Protein AF-A0AAW9IA15-F1 (afdb_monomer_lite)

Sequence (128 aa):
VAPALSWMAGSTYNRGWTEVQRIVPAILILLPLAAWLGRKVDLLPFSEESSTGLGLHVRNTRMYVAIIAVLLASSAAANVGSVGFIGLLAPHAARMLVGARQRQSMVIAALLGGILLAGADWIGRVVM

Foldseek 3Di:
DVVVVDLQVWDPPPDDVVLVVVCVVLCVPLVVVLLVLLVLVLLLVDDPVVSVVVVHPNVVSVVSNVVSVCSNVCSCCVSGNDDDPLVPVLLVVLCVVPNSSRSSSVVSSVVSSVVVVVVVNVCVVVVD

Secondary structure (DSSP, 8-state):
-HHHHHHHH---TT--HHHHHHHHHHHHHHHHHHHHHHHHHTTTTS-HHHHHHTT--HHHHHHHHHHHHHHHHHHHHHHH----SHHHHHHHHHHHHH-S-HHHHHHHHHHHHHHHHHHHHHHHHHH-

Organism: Clostridium perfringens (NCBI:txid1502)

Radius of gyration: 17.22 Å; chains: 1; bounding box: 48×28×47 Å

Structure (mmCIF, N/CA/C/O backbone):
data_AF-A0AAW9IA15-F1
#
_entry.id   AF-A0AAW9IA15-F1
#
loop_
_atom_site.group_PDB
_atom_site.id
_atom_site.type_symbol
_atom_site.label_atom_id
_atom_site.label_alt_id
_atom_site.label_comp_id
_atom_site.label_asym_id
_atom_site.label_entity_id
_atom_site.label_seq_id
_atom_site.pdbx_PDB_ins_code
_atom_site.Cartn_x
_atom_site.Cartn_y
_atom_site.Cartn_z
_atom_site.occupancy
_atom_site.B_iso_or_equiv
_atom_site.auth_seq_id
_atom_site.auth_comp_id
_atom_site.auth_asym_id
_atom_site.auth_atom_id
_atom_site.pdbx_PDB_model_num
ATOM 1 N N . VAL A 1 1 ? 30.956 1.663 -5.006 1.00 54.25 1 VAL A N 1
ATOM 2 C CA . VAL A 1 1 ? 30.195 2.836 -4.500 1.00 54.25 1 VAL A CA 1
ATOM 3 C C . VAL A 1 1 ? 28.979 3.165 -5.371 1.00 54.25 1 VAL A C 1
ATOM 5 O O . VAL A 1 1 ? 27.901 3.322 -4.818 1.00 54.25 1 VAL A O 1
ATOM 8 N N . ALA A 1 2 ? 29.092 3.158 -6.707 1.00 61.47 2 ALA A N 1
ATOM 9 C CA . ALA A 1 2 ? 27.963 3.375 -7.630 1.00 61.47 2 ALA A CA 1
ATOM 10 C C . ALA A 1 2 ? 26.668 2.552 -7.370 1.00 61.47 2 ALA A C 1
ATOM 12 O O . ALA A 1 2 ? 25.598 3.155 -7.413 1.00 61.47 2 ALA A O 1
ATOM 13 N N . PRO A 1 3 ? 26.704 1.239 -7.037 1.00 64.69 3 PRO A N 1
ATOM 14 C CA . PRO A 1 3 ? 25.469 0.465 -6.836 1.00 64.69 3 PRO A CA 1
ATOM 15 C C . PRO A 1 3 ? 24.719 0.804 -5.536 1.00 64.69 3 PRO A C 1
ATOM 17 O O . PRO A 1 3 ? 23.515 0.593 -5.446 1.00 64.69 3 PRO A O 1
ATOM 20 N N . ALA A 1 4 ? 25.408 1.341 -4.524 1.00 63.81 4 ALA A N 1
ATOM 21 C CA . ALA A 1 4 ? 24.765 1.761 -3.278 1.00 63.81 4 ALA A CA 1
ATOM 22 C C . ALA A 1 4 ? 23.995 3.077 -3.468 1.00 63.81 4 ALA A C 1
ATOM 24 O O . ALA A 1 4 ? 22.885 3.227 -2.965 1.00 63.81 4 ALA A O 1
ATOM 25 N N . LEU A 1 5 ? 24.556 4.004 -4.253 1.00 66.25 5 LEU A N 1
ATOM 26 C CA . LEU A 1 5 ? 23.911 5.276 -4.581 1.00 66.25 5 LEU A CA 1
ATOM 27 C C . LEU A 1 5 ? 22.674 5.080 -5.468 1.00 66.25 5 LEU A C 1
ATOM 29 O O . LEU A 1 5 ? 21.666 5.743 -5.245 1.00 66.25 5 LEU A O 1
ATOM 33 N N . SER A 1 6 ? 22.706 4.139 -6.419 1.00 65.38 6 SER A N 1
ATOM 34 C CA . SER A 1 6 ? 21.531 3.821 -7.242 1.00 65.38 6 SER A CA 1
ATOM 35 C C . SER A 1 6 ? 20.424 3.103 -6.461 1.00 65.38 6 SER A C 1
ATOM 37 O O . SER A 1 6 ? 19.248 3.304 -6.755 1.00 65.38 6 SER A O 1
ATOM 39 N N . TRP A 1 7 ? 20.769 2.316 -5.437 1.00 67.38 7 TRP A N 1
ATOM 40 C CA . TRP A 1 7 ? 19.781 1.725 -4.529 1.00 67.38 7 TRP A CA 1
ATOM 41 C C . TRP A 1 7 ? 19.129 2.777 -3.619 1.00 67.38 7 TRP A C 1
ATOM 43 O O . TRP A 1 7 ? 17.911 2.771 -3.443 1.00 67.38 7 TRP A O 1
ATOM 53 N N . MET A 1 8 ? 19.917 3.727 -3.101 1.00 62.06 8 MET A N 1
ATOM 54 C CA . MET A 1 8 ? 19.409 4.855 -2.308 1.00 62.06 8 MET A CA 1
ATOM 55 C C . MET A 1 8 ? 18.555 5.830 -3.124 1.00 62.06 8 MET A C 1
ATOM 57 O O . MET A 1 8 ? 17.594 6.377 -2.598 1.00 62.06 8 MET A O 1
ATOM 61 N N . ALA A 1 9 ? 18.877 6.039 -4.403 1.00 62.81 9 ALA A N 1
ATOM 62 C CA . ALA A 1 9 ? 18.050 6.849 -5.295 1.00 62.81 9 ALA A CA 1
ATOM 63 C C . ALA A 1 9 ? 16.675 6.209 -5.566 1.00 62.81 9 ALA A C 1
ATOM 65 O O . ALA A 1 9 ? 15.733 6.914 -5.918 1.00 62.81 9 ALA A O 1
ATOM 66 N N . GLY A 1 10 ? 16.549 4.891 -5.358 1.00 59.72 10 GLY A N 1
ATOM 67 C CA . GLY A 1 10 ? 15.370 4.123 -5.731 1.00 59.72 10 GLY A CA 1
ATOM 68 C C . GLY A 1 10 ? 15.329 3.921 -7.243 1.00 59.72 10 GLY A C 1
ATOM 69 O O . GLY A 1 10 ? 15.480 4.849 -8.031 1.00 59.72 10 GLY A O 1
ATOM 70 N N . SER A 1 11 ? 15.159 2.679 -7.675 1.00 64.12 11 SER A N 1
ATOM 71 C CA . SER A 1 11 ? 15.166 2.362 -9.099 1.00 64.12 11 SER A CA 1
ATOM 72 C C . SER A 1 11 ? 14.330 1.128 -9.357 1.00 64.12 11 SER A C 1
ATOM 74 O O . SER A 1 11 ? 14.484 0.118 -8.677 1.00 64.12 11 SER A O 1
ATOM 76 N N . THR A 1 12 ? 13.450 1.182 -10.349 1.00 64.00 12 THR A N 1
ATOM 77 C CA . THR A 1 12 ? 12.745 0.005 -10.882 1.00 64.00 12 THR A CA 1
ATOM 78 C C . THR A 1 12 ? 13.536 -0.653 -12.020 1.00 64.00 12 THR A C 1
ATOM 80 O O . THR A 1 12 ? 13.075 -1.610 -12.646 1.00 64.00 12 THR A O 1
ATOM 83 N N . TYR A 1 13 ? 14.728 -0.132 -12.318 1.00 52.62 13 TYR A N 1
ATOM 84 C CA . TYR A 1 13 ? 15.593 -0.591 -13.393 1.00 52.62 13 TYR A CA 1
ATOM 85 C C . TYR A 1 13 ? 16.120 -1.995 -13.064 1.00 52.62 13 TYR A C 1
ATOM 87 O O . TYR A 1 13 ? 16.607 -2.245 -11.962 1.00 52.62 13 TYR A O 1
ATOM 95 N N . ASN A 1 14 ? 15.996 -2.923 -14.017 1.00 56.50 14 ASN A N 1
ATOM 96 C CA . ASN A 1 14 ? 16.359 -4.340 -13.881 1.00 56.50 14 ASN A CA 1
ATOM 97 C C . ASN A 1 14 ? 15.487 -5.191 -12.925 1.00 56.50 14 ASN A C 1
ATOM 99 O O . ASN A 1 14 ? 15.945 -6.194 -12.378 1.00 56.50 14 ASN A O 1
ATOM 103 N N . ARG A 1 15 ? 14.212 -4.831 -12.727 1.00 65.00 15 ARG A N 1
ATOM 104 C CA . ARG A 1 15 ? 13.246 -5.679 -12.005 1.00 65.00 15 ARG A CA 1
ATOM 105 C C . ARG A 1 15 ? 12.547 -6.640 -12.960 1.00 65.00 15 ARG A C 1
ATOM 107 O O . ARG A 1 15 ? 11.736 -6.221 -13.779 1.00 65.00 15 ARG A O 1
ATOM 114 N N . GLY A 1 16 ? 12.870 -7.925 -12.848 1.00 70.75 16 GLY A N 1
ATOM 115 C CA . GLY A 1 16 ? 12.217 -9.001 -13.596 1.00 70.75 16 GLY A CA 1
ATOM 116 C C . GLY A 1 16 ? 11.090 -9.690 -12.818 1.00 70.75 16 GLY A C 1
ATOM 117 O O . GLY A 1 16 ? 10.781 -9.350 -11.675 1.00 70.75 16 GLY A O 1
ATOM 118 N N . TRP A 1 17 ? 10.526 -10.734 -13.425 1.00 74.81 17 TRP A N 1
ATOM 119 C CA . TRP A 1 17 ? 9.470 -11.573 -12.842 1.00 74.81 17 TRP A CA 1
ATOM 120 C C . TRP A 1 17 ? 9.860 -12.241 -11.513 1.00 74.81 17 TRP A C 1
ATOM 122 O O . TRP A 1 17 ? 8.992 -12.506 -10.684 1.00 74.81 17 TRP A O 1
ATOM 132 N N . THR A 1 18 ? 11.153 -12.454 -11.265 1.00 76.81 18 THR A N 1
ATOM 133 C CA . THR A 1 18 ? 11.664 -13.044 -10.019 1.00 76.81 18 THR A CA 1
ATOM 134 C C . THR A 1 18 ? 11.390 -12.169 -8.793 1.00 76.81 18 THR A C 1
ATOM 136 O O . THR A 1 18 ? 11.025 -12.688 -7.741 1.00 76.81 18 THR A O 1
ATOM 139 N N . GLU A 1 19 ? 11.508 -10.842 -8.909 1.00 74.38 19 GLU A N 1
ATOM 140 C CA . GLU A 1 19 ? 11.214 -9.941 -7.782 1.00 74.38 19 GLU A CA 1
ATOM 141 C C . GLU A 1 19 ? 9.704 -9.844 -7.5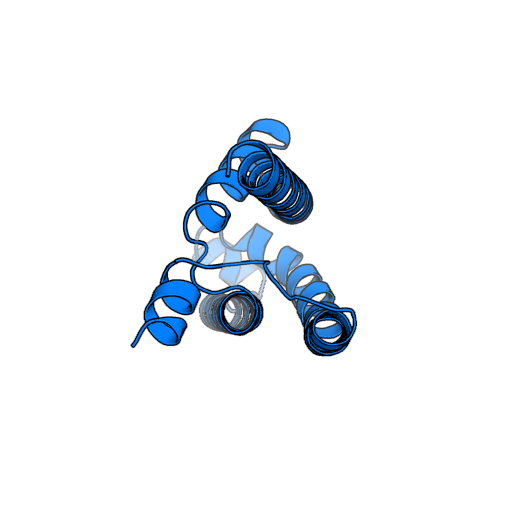32 1.00 74.38 19 GLU A C 1
ATOM 143 O O . GLU A 1 19 ? 9.259 -9.802 -6.386 1.00 74.38 19 GLU A O 1
ATOM 148 N N . VAL A 1 20 ? 8.893 -9.927 -8.595 1.00 78.75 20 VAL A N 1
ATOM 149 C CA . VAL A 1 20 ? 7.431 -10.034 -8.469 1.00 78.75 20 VAL A CA 1
ATOM 150 C C . VAL A 1 20 ? 7.064 -11.294 -7.684 1.00 78.75 20 VAL A C 1
ATOM 152 O O . VAL A 1 20 ? 6.316 -11.211 -6.715 1.00 78.75 20 VAL A O 1
ATOM 155 N N . GLN A 1 21 ? 7.645 -12.446 -8.027 1.00 81.00 21 GLN A N 1
ATOM 156 C CA . GLN A 1 21 ? 7.398 -13.706 -7.317 1.00 81.00 21 GLN A CA 1
ATOM 157 C C . GLN A 1 21 ? 7.801 -13.661 -5.835 1.00 81.00 21 GLN A C 1
ATOM 159 O O . GLN A 1 21 ? 7.168 -14.332 -5.025 1.00 81.00 21 GLN A O 1
ATOM 164 N N . ARG A 1 22 ? 8.805 -12.859 -5.456 1.00 80.88 22 ARG A N 1
ATOM 165 C CA . ARG A 1 22 ? 9.200 -12.672 -4.048 1.00 80.88 22 ARG A CA 1
ATOM 166 C C . ARG A 1 22 ? 8.219 -11.803 -3.265 1.00 80.88 22 ARG A C 1
ATOM 168 O O . ARG A 1 22 ? 7.953 -12.084 -2.100 1.00 80.88 22 ARG A O 1
ATOM 175 N N . ILE A 1 23 ? 7.674 -10.761 -3.892 1.00 82.12 23 ILE A N 1
ATOM 176 C CA . ILE A 1 23 ? 6.757 -9.814 -3.240 1.00 82.12 23 ILE A CA 1
ATOM 177 C C . ILE A 1 23 ? 5.323 -10.357 -3.182 1.00 82.12 23 ILE A C 1
ATOM 179 O O . ILE A 1 23 ? 4.618 -10.123 -2.199 1.00 82.12 23 ILE A O 1
ATOM 183 N N . VAL A 1 24 ? 4.885 -11.094 -4.208 1.00 85.31 24 VAL A N 1
ATOM 184 C CA . VAL A 1 24 ? 3.524 -11.646 -4.313 1.00 85.31 24 VAL A CA 1
ATOM 185 C C . VAL A 1 24 ? 3.063 -12.363 -3.040 1.00 85.31 24 VAL A C 1
ATOM 187 O O . VAL A 1 24 ? 2.016 -11.968 -2.534 1.00 85.31 24 VAL A O 1
ATOM 190 N N . PRO A 1 25 ? 3.785 -13.345 -2.462 1.00 85.69 25 PRO A N 1
ATOM 191 C CA . PRO A 1 25 ? 3.312 -14.040 -1.266 1.00 85.69 25 PRO A CA 1
ATOM 192 C C . PRO A 1 25 ? 3.177 -13.104 -0.060 1.00 85.69 25 PRO A C 1
ATOM 194 O O . PRO A 1 25 ? 2.212 -13.220 0.694 1.00 85.69 25 PRO A O 1
ATOM 197 N N . ALA A 1 26 ? 4.082 -12.131 0.094 1.00 83.50 26 ALA A N 1
ATOM 198 C CA . ALA A 1 26 ? 3.979 -11.128 1.149 1.00 83.50 26 ALA A CA 1
ATOM 199 C C . ALA A 1 26 ? 2.709 -10.282 0.973 1.00 83.50 26 ALA A C 1
ATOM 201 O O . ALA A 1 26 ? 1.922 -10.156 1.910 1.00 83.50 26 ALA A O 1
ATOM 202 N N . ILE A 1 27 ? 2.454 -9.771 -0.236 1.00 84.00 27 ILE A N 1
ATOM 203 C CA . ILE A 1 27 ? 1.236 -9.012 -0.554 1.00 84.00 27 ILE A CA 1
ATOM 204 C C . ILE A 1 27 ? -0.018 -9.858 -0.309 1.00 84.00 27 ILE A C 1
ATOM 206 O O . ILE A 1 27 ? -0.961 -9.379 0.318 1.00 84.00 27 ILE A O 1
ATOM 210 N N . LEU A 1 28 ? -0.024 -11.114 -0.758 1.00 86.50 28 LEU A N 1
ATOM 211 C CA . LEU A 1 28 ? -1.177 -12.015 -0.690 1.00 86.50 28 LEU A CA 1
ATOM 212 C C . LEU A 1 28 ? -1.562 -12.361 0.756 1.00 86.50 28 LEU A C 1
ATOM 214 O O . LEU A 1 28 ? -2.733 -12.594 1.029 1.00 86.50 28 LEU A O 1
ATOM 218 N N . ILE A 1 29 ? -0.608 -12.328 1.693 1.00 86.06 29 ILE A N 1
ATOM 219 C CA . ILE A 1 29 ? -0.852 -12.546 3.127 1.00 86.06 29 ILE A CA 1
ATOM 220 C C . ILE A 1 29 ? -1.168 -11.227 3.849 1.00 86.06 29 ILE A C 1
ATOM 222 O O . ILE A 1 29 ? -2.129 -11.144 4.617 1.00 86.06 29 ILE A O 1
ATOM 226 N N . LEU A 1 30 ? -0.378 -10.177 3.611 1.00 83.19 30 LEU A N 1
ATOM 227 C CA . LEU A 1 30 ? -0.461 -8.919 4.359 1.00 83.19 30 LEU A CA 1
ATOM 228 C C . LEU A 1 30 ? -1.672 -8.060 3.958 1.00 83.19 30 LEU A C 1
ATOM 230 O O . LEU A 1 30 ? -2.255 -7.415 4.830 1.00 83.19 30 LEU A O 1
ATOM 234 N N . LEU A 1 31 ? -2.095 -8.059 2.685 1.00 82.81 31 LEU A N 1
ATOM 235 C CA . LEU A 1 31 ? -3.287 -7.315 2.244 1.00 82.81 31 LEU A CA 1
ATOM 236 C C . LEU A 1 31 ? -4.587 -7.791 2.903 1.00 82.81 31 LEU A C 1
ATOM 238 O O . LEU A 1 31 ? -5.302 -6.941 3.441 1.00 82.81 31 LEU A O 1
ATOM 242 N N . PRO A 1 32 ? -4.945 -9.091 2.890 1.00 84.56 32 PRO A N 1
ATOM 243 C CA . PRO A 1 32 ? -6.172 -9.538 3.541 1.00 84.56 32 PRO A CA 1
ATOM 244 C C . PRO A 1 32 ? -6.117 -9.327 5.056 1.00 84.56 32 PRO A C 1
ATOM 246 O O . PRO A 1 32 ? -7.129 -8.949 5.648 1.00 84.56 32 PRO A O 1
ATOM 249 N N . LEU A 1 33 ? -4.940 -9.468 5.676 1.00 82.44 33 LEU A N 1
ATOM 250 C CA . LEU A 1 33 ? -4.752 -9.167 7.095 1.00 82.44 33 LEU A CA 1
ATOM 251 C C . LEU A 1 33 ? -5.002 -7.676 7.398 1.00 82.44 33 LEU A C 1
ATOM 253 O O . LEU A 1 33 ? -5.724 -7.344 8.340 1.00 82.44 33 LEU A O 1
ATOM 257 N N . ALA A 1 34 ? -4.479 -6.773 6.560 1.00 79.69 34 ALA A N 1
ATOM 258 C CA . ALA A 1 34 ? -4.741 -5.338 6.650 1.00 79.69 34 ALA A CA 1
ATOM 259 C C . ALA A 1 34 ? -6.227 -5.008 6.415 1.00 79.69 34 ALA A C 1
ATOM 261 O O . ALA A 1 34 ? -6.810 -4.207 7.146 1.00 79.69 34 ALA A O 1
ATOM 262 N N . ALA A 1 35 ? -6.870 -5.652 5.436 1.00 79.62 35 ALA A N 1
ATOM 263 C CA . ALA A 1 35 ? -8.288 -5.463 5.138 1.00 79.62 35 ALA A CA 1
ATOM 264 C C . ALA A 1 35 ? -9.197 -5.941 6.283 1.00 79.62 35 ALA A C 1
ATOM 266 O O . ALA A 1 35 ? -10.210 -5.296 6.568 1.00 79.62 35 ALA A O 1
ATOM 267 N N . TRP A 1 36 ? -8.828 -7.032 6.964 1.00 79.00 36 TRP A N 1
ATOM 268 C CA . TRP A 1 36 ? -9.523 -7.521 8.156 1.00 79.00 36 TRP A CA 1
ATOM 269 C C . TRP A 1 36 ? -9.391 -6.545 9.331 1.00 79.00 36 TRP A C 1
ATOM 271 O O . TRP A 1 36 ? -10.379 -6.252 10.010 1.00 79.00 36 TRP A O 1
ATOM 281 N N . LEU A 1 37 ? -8.201 -5.964 9.524 1.00 73.75 37 LEU A N 1
ATOM 282 C CA . LEU A 1 37 ? -7.975 -4.920 10.525 1.00 73.75 37 LEU A CA 1
ATOM 283 C C . LEU A 1 37 ? -8.674 -3.598 10.187 1.00 73.75 37 LEU A C 1
ATOM 285 O O . LEU A 1 37 ? -9.016 -2.863 11.110 1.00 73.75 37 LEU A O 1
ATOM 289 N N . GLY A 1 38 ? -8.959 -3.318 8.912 1.00 70.25 38 GLY A N 1
ATOM 290 C CA . GLY A 1 38 ? -9.626 -2.089 8.467 1.00 70.25 38 GLY A CA 1
ATOM 291 C C . GLY A 1 38 ? -10.923 -1.779 9.224 1.00 70.25 38 GLY A C 1
ATOM 292 O O . GLY A 1 38 ? -11.159 -0.630 9.579 1.00 70.25 38 GLY A O 1
ATOM 293 N N . ARG A 1 39 ? -11.702 -2.809 9.589 1.00 68.38 39 ARG A N 1
ATOM 294 C CA . ARG A 1 39 ? -12.944 -2.658 10.372 1.00 68.38 39 ARG A CA 1
ATOM 295 C C . ARG A 1 39 ? -12.698 -2.168 11.803 1.00 68.38 39 ARG A C 1
ATOM 297 O O . ARG A 1 39 ? -13.533 -1.477 12.369 1.00 68.38 39 ARG A O 1
ATOM 304 N N . LYS A 1 40 ? -11.555 -2.537 12.390 1.00 68.38 40 LYS A N 1
ATOM 305 C CA . LYS A 1 40 ? -11.120 -2.061 13.710 1.00 68.38 40 LYS A CA 1
ATOM 306 C C . LYS A 1 40 ? -10.498 -0.666 13.617 1.00 68.38 40 LYS A C 1
ATOM 308 O O . LYS A 1 40 ? -10.625 0.113 14.552 1.00 68.38 40 LYS A O 1
ATOM 313 N N . VAL A 1 41 ? -9.858 -0.346 12.488 1.00 66.38 41 VAL A N 1
ATOM 314 C CA . VAL A 1 41 ? -9.273 0.978 12.223 1.00 66.38 41 VAL A CA 1
ATOM 315 C C . VAL A 1 41 ? -10.348 2.044 12.028 1.00 66.38 41 VAL A C 1
ATOM 317 O O . VAL A 1 41 ? -10.141 3.155 12.493 1.00 66.38 41 VAL A O 1
ATOM 320 N N . ASP A 1 42 ? -11.501 1.716 11.435 1.00 71.81 42 ASP A N 1
ATOM 321 C CA . ASP A 1 42 ? -12.654 2.633 11.339 1.00 71.81 42 ASP A CA 1
ATOM 322 C C . ASP A 1 42 ? -13.154 3.113 12.718 1.00 71.81 42 ASP A C 1
ATOM 324 O O . ASP A 1 42 ? -13.791 4.158 12.811 1.00 71.81 42 ASP A O 1
ATOM 328 N N . LEU A 1 43 ? -12.857 2.365 13.788 1.00 67.38 43 LEU A N 1
ATOM 329 C CA . LEU A 1 43 ? -13.280 2.685 15.151 1.00 67.38 43 LEU A CA 1
ATOM 330 C C . LEU A 1 43 ? -12.231 3.491 15.939 1.00 67.38 43 LEU A C 1
ATOM 332 O O . LEU A 1 43 ? -12.580 4.159 16.901 1.00 67.38 43 LEU A O 1
ATOM 336 N N . LEU A 1 44 ? -10.966 3.503 15.501 1.00 68.31 44 LEU A N 1
ATOM 337 C CA . LEU A 1 44 ? -9.882 4.267 16.140 1.00 68.31 44 LEU A CA 1
ATOM 338 C C . LEU A 1 44 ? -10.056 5.804 16.154 1.00 68.31 44 LEU A C 1
ATOM 340 O O . LEU A 1 44 ? -9.470 6.425 17.037 1.00 68.31 44 LEU A O 1
ATOM 344 N N . PRO A 1 45 ? -10.778 6.449 15.213 1.00 68.69 45 PRO A N 1
ATOM 345 C CA . PRO A 1 45 ? -11.038 7.886 15.268 1.00 68.69 45 PRO A CA 1
ATOM 346 C C . PRO A 1 45 ? -12.013 8.300 16.376 1.00 68.69 45 PRO A C 1
ATOM 348 O O . PRO A 1 45 ? -12.082 9.486 16.692 1.00 68.69 45 PRO A O 1
ATOM 351 N N . PHE A 1 46 ? -12.788 7.365 16.940 1.00 67.12 46 PHE A N 1
ATOM 352 C CA . PHE A 1 46 ? -13.674 7.658 18.066 1.00 67.12 46 PHE A CA 1
ATOM 353 C C . PHE A 1 46 ? -12.873 7.805 19.361 1.00 67.12 46 PHE A C 1
ATOM 355 O O . PHE A 1 46 ? -11.758 7.293 19.477 1.00 67.12 46 PHE A O 1
ATOM 362 N N . SER A 1 47 ? -13.451 8.490 20.354 1.00 66.94 47 SER A N 1
ATOM 363 C CA . SER A 1 47 ? -12.823 8.617 21.672 1.00 66.94 47 SER A CA 1
ATOM 364 C C . SER A 1 47 ? -12.465 7.238 22.238 1.00 66.94 47 SER A C 1
ATOM 366 O O . SER A 1 47 ? -13.153 6.241 21.991 1.00 66.94 47 SER A O 1
ATOM 368 N N . GLU A 1 48 ? -11.365 7.171 22.988 1.00 67.62 48 GLU A N 1
ATOM 369 C CA . GLU A 1 48 ? -10.849 5.915 23.543 1.00 67.62 48 GLU A CA 1
ATOM 370 C C . GLU A 1 48 ? -11.900 5.216 24.424 1.00 67.62 48 GLU A C 1
ATOM 372 O O . GLU A 1 48 ? -12.039 3.993 24.370 1.00 67.62 48 GLU A O 1
ATOM 377 N N . GLU A 1 49 ? -12.727 5.995 25.128 1.00 64.06 49 GLU A N 1
ATOM 378 C CA . GLU A 1 49 ? -13.881 5.518 25.901 1.00 64.06 49 GLU A CA 1
ATOM 379 C C . GLU A 1 49 ? -14.944 4.836 25.027 1.00 64.06 49 GLU A C 1
ATOM 381 O O . GLU A 1 49 ? -15.378 3.727 25.340 1.00 64.06 49 GLU A O 1
ATOM 386 N N . SER A 1 50 ? -15.314 5.436 23.890 1.00 64.25 50 SER A N 1
ATOM 387 C CA . SER A 1 50 ? -16.302 4.860 22.962 1.00 64.25 50 SER A CA 1
ATOM 388 C C . SER A 1 50 ? -15.786 3.571 22.316 1.00 64.25 50 SER A C 1
ATOM 390 O O . SER A 1 50 ? -16.520 2.595 22.164 1.00 64.25 50 SER A O 1
ATOM 392 N N . SER A 1 51 ? -14.498 3.543 21.966 1.00 65.88 51 SER A N 1
ATOM 393 C CA . SER A 1 51 ? -13.847 2.382 21.347 1.00 65.88 51 SER A CA 1
ATOM 394 C C . SER A 1 51 ? -13.684 1.216 22.324 1.00 65.88 51 SER A C 1
ATOM 396 O O . SER A 1 51 ? -13.902 0.059 21.957 1.00 65.88 51 SER A O 1
ATOM 398 N N . THR A 1 52 ? -13.344 1.514 23.580 1.00 69.31 52 THR A N 1
ATOM 399 C CA . THR A 1 52 ? -13.210 0.507 24.642 1.00 69.31 52 THR A CA 1
ATOM 400 C C . 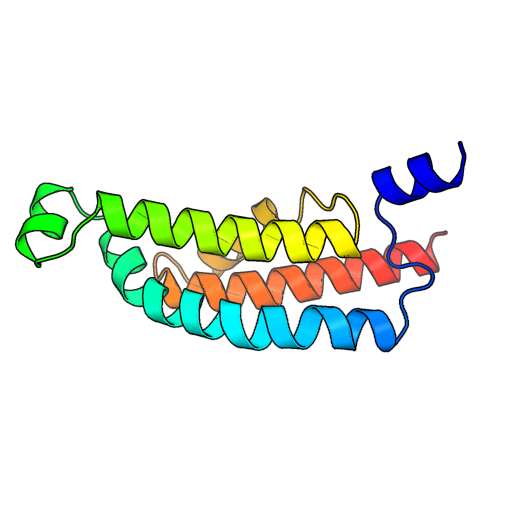THR A 1 52 ? -14.579 -0.044 25.048 1.00 69.31 52 THR A C 1
ATOM 402 O O . THR A 1 52 ? -14.715 -1.254 25.230 1.00 69.31 52 THR A O 1
ATOM 405 N N . GLY A 1 53 ? -15.620 0.801 25.081 1.00 64.81 53 GLY A N 1
ATOM 406 C CA . GLY A 1 53 ? -17.008 0.392 25.337 1.00 64.81 53 GLY A CA 1
ATOM 407 C C . GLY A 1 53 ? -17.587 -0.575 24.294 1.00 64.81 53 GLY A C 1
ATOM 408 O O . GLY A 1 53 ? -18.464 -1.372 24.612 1.00 64.81 53 GLY A O 1
ATOM 409 N N . LEU A 1 54 ? -17.046 -0.579 23.071 1.00 65.88 54 LEU A N 1
ATOM 410 C CA . LEU A 1 54 ? -17.387 -1.525 21.998 1.00 65.88 54 LEU A CA 1
ATOM 411 C C . LEU A 1 54 ? -16.569 -2.837 22.051 1.00 65.88 54 LEU A C 1
ATOM 413 O O . LEU A 1 54 ? -16.641 -3.649 21.127 1.00 65.88 54 LEU A O 1
ATOM 417 N N . GLY A 1 55 ? -15.775 -3.056 23.108 1.00 68.81 55 GLY A N 1
ATOM 418 C CA . GLY A 1 55 ? -14.943 -4.254 23.297 1.00 68.81 55 GLY A CA 1
ATOM 419 C C . GLY A 1 55 ? -13.613 -4.229 22.534 1.00 68.81 55 GLY A C 1
ATOM 420 O O . GLY A 1 55 ? -12.944 -5.258 22.383 1.00 68.81 55 GLY A O 1
ATOM 421 N N . LEU A 1 56 ? -13.211 -3.063 22.021 1.00 73.50 56 LEU A N 1
ATOM 422 C CA . LEU A 1 56 ? -12.030 -2.920 21.182 1.00 73.50 56 LEU A CA 1
ATOM 423 C C . LEU A 1 56 ? -10.799 -2.582 22.027 1.00 73.50 56 LEU A C 1
ATOM 425 O O . LEU A 1 56 ? -10.719 -1.549 22.681 1.00 73.50 56 LEU A O 1
ATOM 429 N N . HIS A 1 57 ? -9.784 -3.444 21.968 1.00 75.56 57 HIS A N 1
ATOM 430 C CA . HIS A 1 57 ? -8.495 -3.179 22.601 1.00 75.56 57 HIS A CA 1
ATOM 431 C C . HIS A 1 57 ? -7.687 -2.219 21.716 1.00 75.56 57 HIS A C 1
ATOM 433 O O . HIS A 1 57 ? -6.932 -2.655 20.836 1.00 75.56 57 HIS A O 1
ATOM 439 N N . VAL A 1 58 ? -7.877 -0.912 21.924 1.00 75.88 58 VAL A N 1
ATOM 440 C CA . VAL A 1 58 ? -7.294 0.178 21.116 1.00 75.88 58 VAL A CA 1
ATOM 441 C C . VAL A 1 58 ? -5.772 0.039 21.002 1.00 75.88 58 VAL A C 1
ATOM 443 O O . VAL A 1 58 ? -5.228 0.027 19.895 1.00 75.88 58 VAL A O 1
ATOM 446 N N . ARG A 1 59 ? -5.085 -0.181 22.133 1.00 77.88 59 ARG A N 1
ATOM 447 C CA . ARG A 1 59 ? -3.620 -0.330 22.185 1.00 77.88 59 ARG A CA 1
ATOM 448 C C . ARG A 1 59 ? -3.108 -1.510 21.356 1.00 77.88 59 ARG A C 1
ATOM 450 O O . ARG A 1 59 ? -2.201 -1.337 20.543 1.00 77.88 59 ARG A O 1
ATOM 457 N N . ASN A 1 60 ? -3.723 -2.684 21.503 1.00 79.12 60 ASN A N 1
ATOM 458 C CA . ASN A 1 60 ? -3.318 -3.885 20.764 1.00 79.12 60 ASN A CA 1
ATOM 459 C C . ASN A 1 60 ? -3.586 -3.719 19.265 1.00 79.12 60 ASN A C 1
ATOM 461 O O . ASN A 1 60 ? -2.737 -4.040 18.440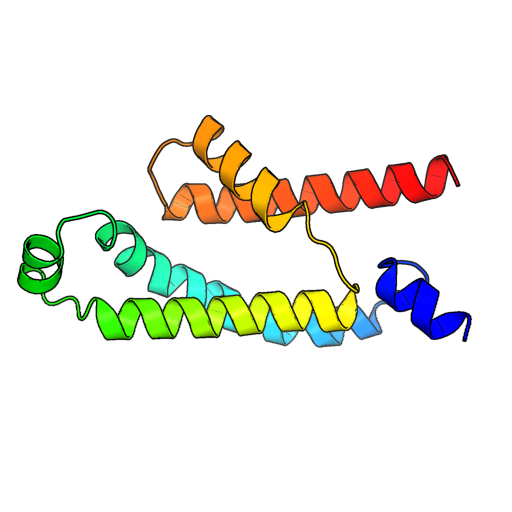 1.00 79.12 60 ASN A O 1
ATOM 465 N N . THR A 1 61 ? -4.740 -3.151 18.905 1.00 81.06 61 THR A N 1
ATOM 466 C CA . THR A 1 61 ? -5.104 -2.894 17.505 1.00 81.06 61 THR A CA 1
ATOM 467 C C . THR A 1 61 ? -4.106 -1.952 16.839 1.00 81.06 61 THR A C 1
ATOM 469 O O . THR A 1 61 ? -3.628 -2.251 15.747 1.00 81.06 61 THR A O 1
ATOM 472 N N . ARG A 1 62 ? -3.722 -0.858 17.511 1.00 80.94 62 ARG A N 1
ATOM 473 C CA . ARG A 1 62 ? -2.709 0.081 17.008 1.00 80.94 62 ARG A CA 1
ATOM 474 C C . ARG A 1 62 ? -1.368 -0.609 16.760 1.00 80.94 62 ARG A C 1
ATOM 476 O O . ARG A 1 62 ? -0.733 -0.353 15.741 1.00 80.94 62 ARG A O 1
ATOM 483 N N . MET A 1 63 ? -0.969 -1.509 17.658 1.00 84.88 63 MET A N 1
ATOM 484 C CA . MET A 1 63 ? 0.279 -2.259 17.529 1.00 84.88 63 MET A CA 1
ATOM 485 C C . MET A 1 63 ? 0.245 -3.244 16.354 1.00 84.88 63 MET A C 1
ATOM 487 O O . MET A 1 63 ? 1.172 -3.250 15.549 1.00 84.88 63 MET A O 1
ATOM 491 N N . TYR A 1 64 ? -0.841 -4.006 16.182 1.00 84.38 64 TYR A N 1
ATOM 492 C CA . TYR A 1 64 ? -0.991 -4.905 15.032 1.00 84.38 64 TYR A CA 1
ATOM 493 C C . TYR A 1 64 ? -0.998 -4.152 13.697 1.00 84.38 64 TYR A C 1
ATOM 495 O O . TYR A 1 64 ? -0.327 -4.573 12.757 1.00 84.38 64 TYR A O 1
ATOM 503 N N . VAL A 1 65 ? -1.701 -3.017 13.615 1.00 83.50 65 VAL A N 1
ATOM 504 C CA . VAL A 1 65 ? -1.711 -2.174 12.407 1.00 83.50 65 VAL A CA 1
ATOM 505 C C . VAL A 1 65 ? -0.306 -1.659 12.094 1.00 83.50 65 VAL A C 1
ATOM 507 O O . VAL A 1 65 ? 0.118 -1.730 10.943 1.00 83.50 65 VAL A O 1
ATOM 510 N N . ALA A 1 66 ? 0.430 -1.183 13.102 1.00 84.25 66 ALA A N 1
ATOM 511 C CA . ALA A 1 66 ? 1.796 -0.699 12.921 1.00 84.25 66 ALA A CA 1
ATOM 512 C C . ALA A 1 66 ? 2.734 -1.807 12.423 1.00 84.25 66 ALA A C 1
ATOM 514 O O . ALA A 1 66 ? 3.485 -1.583 11.478 1.00 84.25 66 ALA A O 1
ATOM 515 N N . ILE A 1 67 ? 2.650 -3.012 12.995 1.00 88.06 67 ILE A N 1
ATOM 516 C CA . ILE A 1 67 ? 3.458 -4.162 12.564 1.00 88.06 67 ILE A CA 1
ATOM 517 C C . ILE A 1 67 ? 3.170 -4.502 11.097 1.00 88.06 67 ILE A C 1
ATOM 519 O O . ILE A 1 67 ? 4.100 -4.618 10.303 1.00 88.06 67 ILE A O 1
ATOM 523 N N . ILE A 1 68 ? 1.896 -4.605 10.708 1.00 85.75 68 ILE A N 1
ATOM 524 C CA . ILE A 1 68 ? 1.512 -4.912 9.321 1.00 85.75 68 ILE A CA 1
ATOM 525 C C . ILE A 1 68 ? 1.986 -3.814 8.363 1.00 85.75 68 ILE A C 1
ATOM 527 O O . ILE A 1 68 ? 2.525 -4.118 7.300 1.00 85.75 68 ILE A O 1
ATOM 531 N N . ALA A 1 69 ? 1.826 -2.543 8.744 1.00 84.19 69 ALA A N 1
ATOM 532 C CA . ALA A 1 69 ? 2.274 -1.410 7.943 1.00 84.19 69 ALA A CA 1
ATOM 533 C C . ALA A 1 69 ? 3.796 -1.419 7.745 1.00 84.19 69 ALA A C 1
ATOM 535 O O . ALA A 1 69 ? 4.264 -1.226 6.626 1.00 84.19 69 ALA A O 1
ATOM 536 N N . VAL A 1 70 ? 4.566 -1.703 8.800 1.00 87.44 70 VAL A N 1
ATOM 537 C CA . VAL A 1 70 ? 6.030 -1.817 8.734 1.00 87.44 70 VAL A CA 1
ATOM 538 C C . VAL A 1 70 ? 6.452 -3.005 7.873 1.00 87.44 70 VAL A C 1
ATOM 540 O O . VAL A 1 70 ? 7.369 -2.866 7.069 1.00 87.44 70 VAL A O 1
ATOM 543 N N . LEU A 1 71 ? 5.780 -4.155 7.969 1.00 86.88 71 LEU A N 1
ATOM 544 C CA . LEU A 1 71 ? 6.088 -5.324 7.136 1.00 86.88 71 LEU A CA 1
ATOM 545 C C . LEU A 1 71 ? 5.813 -5.057 5.650 1.00 86.88 71 LEU A C 1
ATOM 547 O O . LEU A 1 71 ? 6.648 -5.369 4.804 1.00 86.88 71 LEU A O 1
ATOM 551 N N . LEU A 1 72 ? 4.687 -4.417 5.327 1.00 83.81 72 LEU A N 1
ATOM 552 C CA . LEU A 1 72 ? 4.367 -4.012 3.955 1.00 83.81 72 LEU A CA 1
ATOM 553 C C . LEU A 1 72 ? 5.357 -2.969 3.422 1.00 83.81 72 LEU A C 1
ATOM 555 O O . LEU A 1 72 ? 5.889 -3.128 2.324 1.00 83.81 72 LEU A O 1
ATOM 559 N N . ALA A 1 73 ? 5.628 -1.922 4.204 1.00 82.38 73 ALA A N 1
ATOM 560 C CA . ALA A 1 73 ? 6.529 -0.846 3.807 1.00 82.38 73 ALA A CA 1
ATOM 561 C C . ALA A 1 73 ? 7.973 -1.337 3.646 1.00 82.38 73 ALA A C 1
ATOM 563 O O . ALA A 1 73 ? 8.628 -0.989 2.668 1.00 82.38 73 ALA A O 1
ATOM 564 N N . SER A 1 74 ? 8.461 -2.177 4.563 1.00 83.56 74 SER A N 1
ATOM 565 C CA . SER A 1 74 ? 9.809 -2.747 4.481 1.00 83.56 74 SER A CA 1
ATOM 566 C C . SER A 1 74 ? 9.948 -3.727 3.319 1.00 83.56 74 SER A C 1
ATOM 568 O O . SER A 1 74 ? 10.954 -3.672 2.621 1.00 83.56 74 SER A O 1
ATOM 570 N N . SER A 1 75 ? 8.934 -4.555 3.035 1.00 82.19 75 SER A N 1
ATOM 571 C CA . SER A 1 75 ? 8.924 -5.422 1.849 1.00 82.19 75 SER A CA 1
ATOM 572 C C . SER A 1 75 ? 8.986 -4.605 0.554 1.00 82.19 75 SER A C 1
ATOM 574 O O . SER A 1 75 ? 9.796 -4.904 -0.326 1.00 82.19 75 SER A O 1
ATOM 576 N N . ALA A 1 76 ? 8.205 -3.525 0.453 1.00 79.06 76 ALA A N 1
ATOM 577 C CA . ALA A 1 76 ? 8.246 -2.631 -0.700 1.00 79.06 76 ALA A CA 1
ATOM 578 C C . ALA A 1 76 ? 9.606 -1.920 -0.835 1.00 79.06 76 ALA A C 1
ATOM 580 O O . ALA A 1 76 ? 10.195 -1.928 -1.916 1.00 79.06 76 ALA A O 1
ATOM 581 N N . ALA A 1 77 ? 10.131 -1.357 0.258 1.00 77.50 77 ALA A N 1
ATOM 582 C CA . ALA A 1 77 ? 11.392 -0.616 0.271 1.00 77.50 77 ALA A CA 1
ATOM 583 C C . ALA A 1 77 ? 12.619 -1.508 0.026 1.00 77.50 77 ALA A C 1
ATOM 585 O O . ALA A 1 77 ? 13.538 -1.098 -0.674 1.00 77.50 77 ALA A O 1
ATOM 586 N N . ALA A 1 78 ? 12.632 -2.738 0.549 1.00 79.00 78 ALA A N 1
ATOM 587 C CA . ALA A 1 78 ? 13.716 -3.692 0.315 1.00 79.00 78 ALA A CA 1
ATOM 588 C C . ALA A 1 78 ? 13.844 -4.050 -1.168 1.00 79.00 78 ALA A C 1
ATOM 590 O O . ALA A 1 78 ? 14.952 -4.223 -1.673 1.00 79.00 78 ALA A O 1
ATOM 591 N N . ASN A 1 79 ? 12.707 -4.126 -1.863 1.00 72.81 79 ASN A N 1
ATOM 592 C CA . ASN A 1 79 ? 12.696 -4.398 -3.284 1.00 72.81 79 ASN A CA 1
ATOM 593 C C . ASN A 1 79 ? 13.005 -3.136 -4.076 1.00 72.81 79 ASN A C 1
ATOM 595 O O . ASN A 1 79 ? 13.968 -3.182 -4.817 1.00 72.81 79 ASN A O 1
ATOM 599 N N . VAL A 1 80 ? 12.252 -2.036 -3.909 1.00 71.31 80 VAL A N 1
ATOM 600 C CA . VAL A 1 80 ? 12.294 -0.834 -4.772 1.00 71.31 80 VAL A CA 1
ATOM 601 C C . VAL A 1 80 ? 13.378 0.189 -4.423 1.00 71.31 80 VAL A C 1
ATOM 603 O O . VAL A 1 80 ? 13.837 0.910 -5.312 1.00 71.31 80 VAL A O 1
ATOM 606 N N . GLY A 1 81 ? 13.842 0.208 -3.179 1.00 70.69 81 GLY A N 1
ATOM 607 C CA . GLY A 1 81 ? 14.586 1.327 -2.604 1.00 70.69 81 GLY A CA 1
ATOM 608 C C . GLY A 1 81 ? 13.645 2.346 -1.951 1.00 70.69 81 GLY A C 1
ATOM 609 O O . GLY A 1 81 ? 12.441 2.111 -1.807 1.00 70.69 81 GLY A O 1
ATOM 610 N N . SER A 1 82 ? 14.180 3.488 -1.517 1.00 70.31 82 SER A N 1
ATOM 611 C CA . SER A 1 82 ? 13.389 4.493 -0.799 1.00 70.31 82 SER A CA 1
ATOM 612 C C . SER A 1 82 ? 12.479 5.292 -1.734 1.00 70.31 82 SER A C 1
ATOM 614 O O . SER A 1 82 ? 12.931 6.193 -2.434 1.00 70.31 82 SER A O 1
ATOM 616 N N . VAL A 1 83 ? 11.174 5.013 -1.685 1.00 71.56 83 VAL A N 1
ATOM 617 C CA . VAL A 1 83 ? 10.131 5.812 -2.347 1.00 71.56 83 VAL A CA 1
ATOM 618 C C . VAL A 1 83 ? 9.280 6.494 -1.275 1.00 71.56 83 VAL A C 1
ATOM 620 O O . VAL A 1 83 ? 8.368 5.896 -0.712 1.00 71.56 83 VAL A O 1
ATOM 623 N N . GLY A 1 84 ? 9.607 7.746 -0.946 1.00 67.38 84 GLY A N 1
ATOM 624 C CA . GLY A 1 84 ? 9.003 8.439 0.203 1.00 67.38 84 GLY A CA 1
ATOM 625 C C . GLY A 1 84 ? 7.651 9.108 -0.073 1.00 67.38 84 GLY A C 1
ATOM 626 O O . GLY A 1 84 ? 6.769 9.104 0.781 1.00 67.38 84 GLY A O 1
ATOM 627 N N . PHE A 1 85 ? 7.458 9.685 -1.263 1.00 78.12 85 PHE A N 1
ATOM 628 C CA . PHE A 1 85 ? 6.365 10.647 -1.483 1.00 78.12 85 PHE A CA 1
ATOM 629 C C . PHE A 1 85 ? 4.985 10.005 -1.687 1.00 78.12 85 PHE A C 1
ATOM 631 O O . PHE A 1 85 ? 3.954 10.556 -1.293 1.00 78.12 85 PHE A O 1
ATOM 638 N N . ILE A 1 86 ? 4.955 8.809 -2.271 1.00 82.81 86 ILE A N 1
ATOM 639 C CA . ILE A 1 86 ? 3.713 8.127 -2.664 1.00 82.81 86 ILE A CA 1
ATOM 640 C C . ILE A 1 86 ? 2.882 7.743 -1.436 1.00 82.81 86 ILE A C 1
ATOM 642 O O . ILE A 1 86 ? 1.658 7.868 -1.453 1.00 82.81 86 ILE A O 1
ATOM 646 N N . GLY A 1 87 ? 3.549 7.362 -0.340 1.00 77.94 87 GLY A N 1
ATOM 647 C CA . GLY A 1 87 ? 2.904 6.993 0.920 1.00 77.94 87 GLY A CA 1
ATOM 648 C C . GLY A 1 87 ? 2.177 8.143 1.625 1.00 77.94 87 GLY A C 1
ATOM 649 O O . GLY A 1 87 ? 1.321 7.879 2.463 1.00 77.94 87 GLY A O 1
ATOM 650 N N . LEU A 1 88 ? 2.471 9.400 1.277 1.00 82.88 88 LEU A N 1
ATOM 651 C CA . LEU A 1 88 ? 1.780 10.580 1.810 1.00 82.88 88 LEU A CA 1
ATOM 652 C C . LEU A 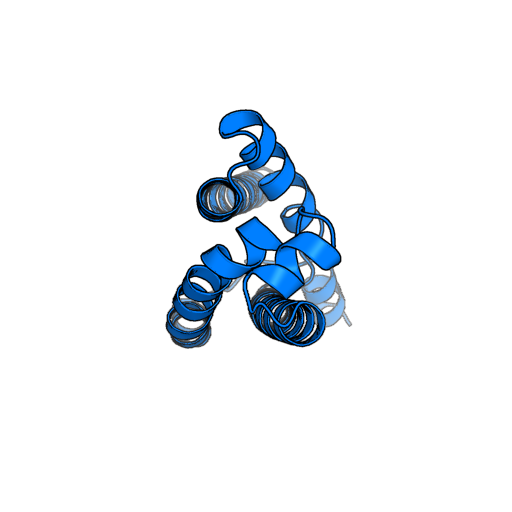1 88 ? 0.719 11.100 0.837 1.00 82.88 88 LEU A C 1
ATOM 654 O O . LEU A 1 88 ? -0.413 11.373 1.240 1.00 82.88 88 LEU A O 1
ATOM 658 N N . LEU A 1 89 ? 1.065 11.191 -0.450 1.00 84.62 89 LEU A N 1
ATOM 659 C CA . LEU A 1 89 ? 0.192 11.767 -1.472 1.00 84.62 89 LEU A CA 1
ATOM 660 C C . LEU A 1 89 ? -1.034 10.885 -1.751 1.00 84.62 89 LEU A C 1
ATOM 662 O O . LEU A 1 89 ? -2.161 11.377 -1.783 1.00 84.62 89 LEU A O 1
ATOM 666 N N . ALA A 1 90 ? -0.831 9.574 -1.912 1.00 85.12 90 ALA A N 1
ATOM 667 C CA . ALA A 1 90 ? -1.897 8.644 -2.274 1.00 85.12 90 ALA A CA 1
ATOM 668 C C . ALA A 1 90 ? -3.037 8.564 -1.235 1.00 85.12 90 ALA A C 1
ATOM 670 O O . ALA A 1 90 ? -4.200 8.690 -1.628 1.00 85.12 90 ALA A O 1
ATOM 671 N N . PRO A 1 91 ? -2.780 8.413 0.084 1.00 80.50 91 PRO A N 1
ATOM 672 C CA . PRO A 1 91 ? -3.853 8.415 1.077 1.00 80.50 91 PRO A CA 1
ATOM 673 C C . PRO A 1 91 ? -4.491 9.788 1.284 1.00 80.50 91 PRO A C 1
ATOM 675 O O . PRO A 1 91 ? -5.635 9.850 1.730 1.00 80.50 91 PRO A O 1
ATOM 678 N N . HIS A 1 92 ? -3.792 10.883 0.979 1.00 83.75 92 HIS A N 1
ATOM 679 C CA . HIS A 1 92 ? -4.394 12.213 1.008 1.00 83.75 92 HIS A CA 1
ATOM 680 C C . HIS A 1 92 ? -5.390 12.386 -0.148 1.00 83.75 92 HIS A C 1
ATOM 682 O O . HIS A 1 92 ? -6.555 12.701 0.088 1.00 83.75 92 HIS A O 1
ATOM 688 N N . ALA A 1 93 ? -4.975 12.054 -1.374 1.00 83.75 93 ALA A N 1
ATOM 689 C CA . ALA A 1 93 ? -5.836 12.090 -2.555 1.00 83.75 93 ALA A CA 1
ATOM 690 C C . ALA A 1 93 ? -7.050 11.150 -2.422 1.00 83.75 93 ALA A C 1
ATOM 692 O O . ALA A 1 93 ? -8.175 11.531 -2.738 1.00 83.75 93 ALA A O 1
ATOM 693 N N . ALA A 1 94 ? -6.858 9.947 -1.874 1.00 84.94 94 ALA A N 1
ATOM 694 C CA . ALA A 1 94 ? -7.956 9.012 -1.634 1.00 84.94 94 ALA A CA 1
ATOM 695 C C . ALA A 1 94 ? -9.004 9.561 -0.652 1.00 84.94 94 ALA A C 1
ATOM 697 O O . ALA A 1 94 ? -10.203 9.395 -0.880 1.00 84.94 94 ALA A O 1
ATOM 698 N N . ARG A 1 95 ? -8.572 10.250 0.414 1.00 83.12 95 ARG A N 1
ATOM 699 C CA . ARG A 1 95 ? -9.494 10.896 1.361 1.00 83.12 95 ARG A CA 1
ATOM 700 C C . ARG A 1 95 ? -10.273 12.040 0.723 1.00 83.12 95 ARG A C 1
ATOM 702 O O . ARG A 1 95 ? -11.450 12.191 1.033 1.00 83.12 95 ARG A O 1
ATOM 709 N N . MET A 1 96 ? -9.656 12.801 -0.182 1.00 85.06 96 MET A N 1
ATOM 710 C CA . MET A 1 96 ? -10.354 13.859 -0.923 1.00 85.06 96 MET A CA 1
ATOM 711 C C . MET A 1 96 ? -11.447 13.301 -1.846 1.00 85.06 96 MET A C 1
ATOM 713 O O . MET A 1 96 ? -12.485 13.934 -2.000 1.00 85.06 96 MET A O 1
ATOM 717 N N . LEU A 1 97 ? -11.247 12.111 -2.424 1.00 85.00 97 LEU A N 1
ATOM 718 C CA . LEU A 1 97 ? -12.217 11.486 -3.334 1.00 85.00 97 LEU A CA 1
ATOM 719 C C . LEU A 1 97 ? -13.366 10.759 -2.617 1.00 85.00 97 LEU A C 1
ATOM 721 O O . LEU A 1 97 ? -14.484 10.724 -3.120 1.00 85.00 97 LEU A O 1
ATOM 725 N N . VAL A 1 98 ? -13.091 10.130 -1.471 1.00 82.50 98 VAL A N 1
ATOM 726 C CA . VAL A 1 98 ? -13.994 9.139 -0.843 1.00 82.50 98 VAL A CA 1
ATOM 727 C C . VAL A 1 98 ? -14.543 9.607 0.508 1.00 82.50 98 VAL A C 1
ATOM 729 O O . VAL A 1 98 ? -15.505 9.042 1.038 1.00 82.50 98 VAL A O 1
ATOM 732 N N . GLY A 1 99 ? -13.940 10.649 1.082 1.00 77.69 99 GLY A N 1
ATOM 733 C CA . GLY A 1 99 ? -14.248 11.148 2.416 1.00 77.69 99 GLY A CA 1
ATOM 734 C C . GLY A 1 99 ? -13.674 10.272 3.537 1.00 77.69 99 GLY A C 1
ATOM 735 O O . GLY A 1 99 ? -12.706 9.534 3.359 1.00 77.69 99 GLY A O 1
ATOM 736 N N . ALA A 1 100 ? -14.285 10.351 4.722 1.00 69.94 100 ALA A N 1
ATOM 737 C CA . ALA A 1 100 ? -13.771 9.766 5.968 1.00 69.94 100 ALA A CA 1
ATOM 738 C C . ALA A 1 100 ? -13.975 8.241 6.124 1.00 69.94 100 ALA A C 1
ATOM 740 O O . ALA A 1 100 ? -13.779 7.701 7.210 1.00 69.94 100 ALA A O 1
ATOM 741 N N . ARG A 1 101 ? -14.369 7.518 5.065 1.00 76.62 101 ARG A N 1
ATOM 742 C CA . ARG A 1 101 ? -14.510 6.051 5.112 1.00 76.62 101 ARG A CA 1
ATOM 743 C C . ARG A 1 101 ? -13.141 5.390 4.965 1.00 76.62 101 ARG A C 1
ATOM 745 O O . ARG A 1 101 ? -12.662 5.210 3.843 1.00 76.62 101 ARG A O 1
ATOM 752 N N . GLN A 1 102 ? -12.523 4.990 6.080 1.00 74.50 102 GLN A N 1
ATOM 753 C CA . GLN A 1 102 ? -11.140 4.501 6.103 1.00 74.50 102 GLN A CA 1
ATOM 754 C C . GLN A 1 102 ? -10.951 3.270 5.214 1.00 74.50 102 GLN A C 1
ATOM 756 O O . GLN A 1 102 ? -9.983 3.199 4.459 1.00 74.50 102 GLN A O 1
ATOM 761 N N . ARG A 1 103 ? -11.892 2.316 5.243 1.00 76.81 103 ARG A N 1
ATOM 762 C CA . ARG A 1 103 ? -11.796 1.091 4.431 1.00 76.81 103 ARG A CA 1
ATOM 763 C C . ARG A 1 103 ? -11.760 1.374 2.926 1.00 76.81 103 ARG A C 1
ATOM 765 O O . ARG A 1 103 ? -10.956 0.781 2.210 1.00 76.81 103 ARG A O 1
ATOM 772 N N . GLN A 1 104 ? -12.609 2.280 2.445 1.00 79.62 104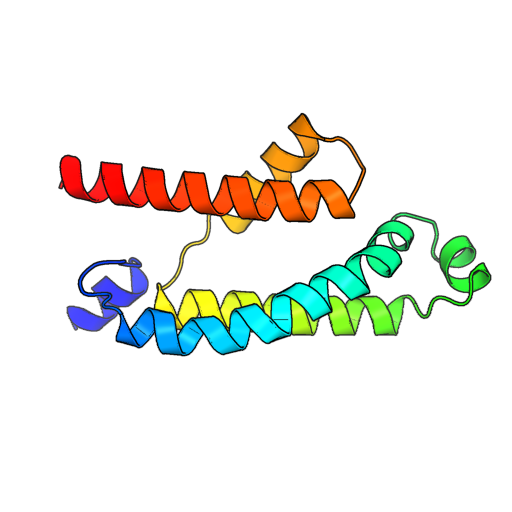 GLN A N 1
ATOM 773 C CA . GLN A 1 104 ? -12.647 2.651 1.028 1.00 79.62 104 GLN A CA 1
ATOM 774 C C . GLN A 1 104 ? -11.449 3.536 0.658 1.00 79.62 104 GLN A C 1
ATOM 776 O O . GLN A 1 104 ? -10.824 3.320 -0.379 1.00 79.62 104 GLN A O 1
ATOM 781 N N . SER A 1 105 ? -11.070 4.464 1.544 1.00 82.00 105 SER A N 1
ATOM 782 C CA . SER A 1 105 ? -9.871 5.284 1.377 1.00 82.00 105 SER A CA 1
ATOM 783 C C . SER A 1 105 ? -8.602 4.434 1.300 1.00 82.00 105 SER A C 1
ATOM 785 O O . SER A 1 105 ? -7.703 4.799 0.556 1.00 82.00 105 SER A O 1
ATOM 787 N N . MET A 1 106 ? -8.508 3.312 2.021 1.00 81.56 106 MET A N 1
ATOM 788 C CA . MET A 1 106 ? -7.337 2.429 1.987 1.00 81.56 106 MET A CA 1
ATOM 789 C C . MET A 1 106 ? -7.181 1.735 0.627 1.00 81.56 106 MET A C 1
ATOM 791 O O . MET A 1 106 ? -6.083 1.703 0.077 1.00 81.56 106 MET A O 1
ATOM 795 N N . VAL A 1 107 ? -8.281 1.233 0.053 1.00 83.81 107 VAL A N 1
ATOM 796 C CA . VAL A 1 107 ? -8.281 0.607 -1.283 1.00 83.81 107 VAL A CA 1
ATOM 797 C C . VAL A 1 107 ? -7.963 1.639 -2.362 1.00 83.81 107 VAL A C 1
ATOM 799 O O . VAL A 1 107 ? -7.118 1.400 -3.220 1.00 83.81 107 VAL A O 1
ATOM 802 N N . ILE A 1 108 ? -8.594 2.812 -2.297 1.00 85.75 108 ILE A N 1
ATOM 803 C CA . ILE A 1 108 ? -8.387 3.866 -3.294 1.00 85.75 108 ILE A CA 1
ATOM 804 C C . 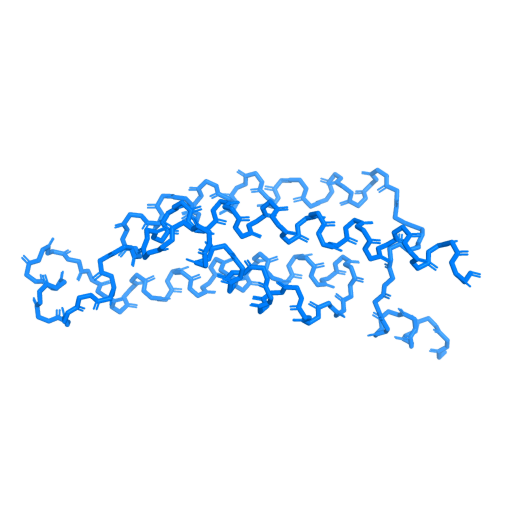ILE A 1 108 ? -6.985 4.470 -3.173 1.00 85.75 108 ILE A C 1
ATOM 806 O O . ILE A 1 108 ? -6.363 4.744 -4.193 1.00 85.75 108 ILE A O 1
ATOM 810 N N . ALA A 1 109 ? -6.428 4.580 -1.964 1.00 85.88 109 ALA A N 1
ATOM 811 C CA . ALA A 1 109 ? -5.035 4.977 -1.764 1.00 85.88 109 ALA A CA 1
ATOM 812 C C . ALA A 1 109 ? -4.058 3.966 -2.373 1.00 85.88 109 ALA A C 1
ATOM 814 O O . ALA A 1 109 ? -3.089 4.373 -3.003 1.00 85.88 109 ALA A O 1
ATOM 815 N N . ALA A 1 110 ? -4.313 2.662 -2.224 1.00 85.00 110 ALA A N 1
ATOM 816 C CA . ALA A 1 110 ? -3.474 1.632 -2.835 1.00 85.00 110 ALA A CA 1
ATOM 817 C C . ALA A 1 110 ? -3.500 1.717 -4.372 1.00 85.00 110 ALA A C 1
ATOM 819 O O . ALA A 1 110 ? -2.447 1.676 -5.007 1.00 85.00 110 ALA A O 1
ATOM 820 N N . LEU A 1 111 ? -4.686 1.905 -4.964 1.00 86.75 111 LEU A N 1
ATOM 821 C CA . LEU A 1 111 ? -4.843 2.070 -6.413 1.00 86.75 111 LEU A CA 1
ATOM 822 C C . LEU A 1 111 ? -4.172 3.350 -6.920 1.00 86.75 111 LEU A C 1
ATOM 824 O O . LEU A 1 111 ? -3.374 3.293 -7.853 1.00 86.75 111 LEU A O 1
ATOM 828 N N . LEU A 1 112 ? -4.443 4.493 -6.283 1.00 86.69 112 LEU A N 1
ATOM 829 C CA . LEU A 1 112 ? -3.828 5.772 -6.642 1.00 86.69 112 LEU A CA 1
ATOM 830 C C . LEU A 1 112 ? -2.311 5.723 -6.498 1.00 86.69 112 LEU A C 1
ATOM 832 O O . LEU A 1 112 ? -1.613 6.193 -7.387 1.00 86.69 112 LEU A O 1
ATOM 836 N N . GLY A 1 113 ? -1.799 5.130 -5.419 1.00 84.75 113 GLY A N 1
ATOM 837 C CA . GLY A 1 113 ? -0.365 4.964 -5.206 1.00 84.75 113 GLY A CA 1
ATOM 838 C C . GLY A 1 113 ? 0.291 4.134 -6.308 1.00 84.75 113 GLY A C 1
ATOM 839 O O . GLY A 1 113 ? 1.347 4.518 -6.802 1.00 84.75 113 GLY A O 1
ATOM 840 N N . GLY A 1 114 ? -0.360 3.050 -6.744 1.00 84.44 114 GLY A N 1
ATOM 841 C CA . GLY A 1 114 ? 0.100 2.240 -7.874 1.00 84.44 114 GLY A CA 1
ATOM 842 C C . GLY A 1 114 ? 0.115 3.010 -9.196 1.00 84.44 114 GLY A C 1
ATOM 843 O O . GLY A 1 114 ? 1.105 2.954 -9.920 1.00 84.44 114 GLY A O 1
ATOM 844 N N . ILE A 1 115 ? -0.940 3.779 -9.483 1.00 86.62 115 ILE A N 1
ATOM 845 C CA . ILE A 1 115 ? -1.031 4.618 -10.690 1.00 86.62 115 ILE A CA 1
ATOM 846 C C . ILE A 1 115 ? 0.037 5.718 -10.675 1.00 86.62 115 ILE A C 1
ATOM 848 O O . ILE A 1 115 ? 0.724 5.918 -11.672 1.00 86.62 115 ILE A O 1
ATOM 852 N N . LEU A 1 116 ? 0.210 6.402 -9.540 1.00 85.94 116 LEU A N 1
ATOM 853 C CA . LEU A 1 116 ? 1.239 7.426 -9.342 1.00 85.94 116 LEU A CA 1
ATOM 854 C C . LEU A 1 116 ? 2.642 6.854 -9.538 1.00 85.94 116 LEU A C 1
ATOM 856 O O . LEU A 1 116 ? 3.449 7.461 -10.236 1.00 85.94 116 LEU A O 1
ATOM 860 N N . LEU A 1 117 ? 2.922 5.685 -8.956 1.00 84.38 117 LEU A N 1
ATOM 861 C CA . LEU A 1 117 ? 4.217 5.026 -9.097 1.00 84.38 117 LEU A CA 1
ATOM 862 C C . LEU A 1 117 ? 4.476 4.611 -10.548 1.00 84.38 117 LEU A C 1
ATOM 864 O O . LEU A 1 117 ? 5.552 4.881 -11.069 1.00 84.38 117 LEU A O 1
ATOM 868 N N . ALA A 1 118 ? 3.495 3.990 -11.207 1.00 84.25 118 ALA A N 1
ATOM 869 C CA . ALA A 1 118 ? 3.621 3.564 -12.598 1.00 84.25 118 ALA A CA 1
ATOM 870 C C . ALA A 1 118 ? 3.786 4.756 -13.554 1.00 84.25 118 ALA A C 1
ATOM 872 O O . ALA A 1 118 ? 4.616 4.709 -14.459 1.00 84.25 118 ALA A O 1
ATOM 873 N N . GLY A 1 119 ? 3.042 5.843 -13.330 1.00 83.69 119 GLY A N 1
ATOM 874 C CA . GLY A 1 119 ? 3.182 7.081 -14.093 1.00 83.69 119 GLY A CA 1
ATOM 875 C C . GLY A 1 119 ? 4.549 7.734 -13.891 1.00 83.69 119 GLY A C 1
ATOM 876 O O . GLY A 1 119 ? 5.179 8.141 -14.864 1.00 83.69 119 GLY A O 1
ATOM 877 N N . ALA A 1 120 ? 5.043 7.777 -12.650 1.00 82.56 120 ALA A N 1
ATOM 878 C CA . ALA A 1 120 ? 6.381 8.280 -12.346 1.00 82.56 120 ALA A CA 1
ATOM 879 C C . ALA A 1 120 ? 7.482 7.423 -12.995 1.00 82.56 120 ALA A C 1
ATOM 881 O O . ALA A 1 120 ? 8.426 7.981 -13.548 1.00 82.56 120 ALA A O 1
ATOM 882 N N . ASP A 1 121 ? 7.345 6.091 -12.983 1.00 81.31 121 ASP A N 1
ATOM 883 C CA . ASP A 1 121 ? 8.281 5.176 -13.653 1.00 81.31 121 ASP A CA 1
ATOM 884 C C . ASP A 1 121 ? 8.281 5.392 -15.172 1.00 81.31 121 ASP A C 1
ATOM 886 O O . ASP A 1 121 ? 9.341 5.449 -15.791 1.00 81.31 121 ASP A O 1
ATOM 890 N N . TRP A 1 122 ? 7.103 5.580 -15.777 1.00 81.88 122 TRP A N 1
ATOM 891 C CA . TRP A 1 122 ? 6.987 5.829 -17.213 1.00 81.88 122 TRP A CA 1
ATOM 892 C C . TRP A 1 122 ? 7.615 7.166 -17.620 1.00 81.88 122 TRP A C 1
ATOM 894 O O . TRP A 1 122 ? 8.418 7.201 -18.548 1.00 81.88 122 TRP A O 1
ATOM 904 N N . ILE A 1 123 ? 7.327 8.249 -16.890 1.00 82.88 123 ILE A N 1
ATOM 905 C CA . ILE A 1 123 ? 7.950 9.563 -17.125 1.00 82.88 123 ILE A CA 1
ATOM 906 C C . ILE A 1 123 ? 9.467 9.475 -16.939 1.00 82.88 123 ILE A C 1
ATOM 908 O O . ILE A 1 123 ? 10.213 9.981 -17.775 1.00 82.88 123 ILE A O 1
ATOM 912 N N . GLY A 1 124 ? 9.925 8.794 -15.884 1.00 79.50 124 GLY A N 1
ATOM 913 C CA . GLY A 1 124 ? 11.346 8.599 -15.609 1.00 79.50 124 GLY A CA 1
ATOM 914 C C . GLY A 1 124 ? 12.088 7.905 -16.752 1.00 79.50 124 GLY A C 1
ATOM 915 O O . GLY A 1 124 ? 13.207 8.295 -17.046 1.00 79.50 124 GLY A O 1
ATOM 916 N N . ARG A 1 125 ? 11.458 6.939 -17.433 1.00 75.94 125 ARG A N 1
ATOM 917 C CA . ARG A 1 125 ? 12.037 6.231 -18.595 1.00 75.94 125 ARG A CA 1
ATOM 918 C C . ARG A 1 125 ? 11.983 7.003 -19.910 1.00 75.94 125 ARG A C 1
ATOM 920 O O . ARG A 1 125 ? 12.685 6.642 -20.844 1.00 75.94 125 ARG A O 1
ATOM 927 N N . VAL A 1 126 ? 11.058 7.953 -20.038 1.00 79.81 126 VAL A N 1
ATOM 928 C CA . VAL A 1 126 ? 10.874 8.731 -21.274 1.00 79.81 126 VAL A CA 1
ATOM 929 C C . VAL A 1 126 ? 11.753 9.980 -21.267 1.00 79.81 126 VAL A C 1
ATOM 931 O O . VAL A 1 126 ? 12.236 10.393 -22.316 1.00 79.81 126 VAL A O 1
ATOM 934 N N . VAL A 1 127 ? 11.940 10.596 -20.097 1.00 79.00 127 VAL A N 1
ATOM 935 C CA . VAL A 1 127 ? 12.723 11.831 -19.940 1.00 79.00 127 VAL A CA 1
ATOM 936 C C . VAL A 1 127 ? 14.224 11.555 -19.786 1.00 79.00 127 VAL A C 1
ATOM 938 O O . VAL A 1 127 ? 15.026 12.417 -20.143 1.00 79.00 127 VAL A O 1
ATOM 941 N N . MET A 1 128 ? 14.599 10.387 -19.255 1.00 56.34 128 MET A N 1
ATOM 942 C CA . MET A 1 128 ? 15.982 9.985 -18.974 1.00 56.34 128 MET A CA 1
ATOM 943 C C . MET A 1 128 ? 16.360 8.742 -19.773 1.00 56.34 128 MET A C 1
ATOM 945 O O . MET A 1 128 ? 17.462 8.759 -20.363 1.00 56.34 128 MET A O 1
#

pLDDT: mean 76.65, std 8.52, range [52.62, 88.06]

InterPro domains:
  IPR000522 ABC transporter, permease protein, BtuC-like [PF01032] (4-128)
  IPR000522 ABC transporter, permease protein, BtuC-like [PTHR30472] (3-127)
  IPR037294 ABC transporter, BtuC-like [G3DSA:1.10.3470.10] (1-128)
  IPR037294 ABC transporter, BtuC-like [SSF81345] (4-127)